Protein AF-A0A9E1VU18-F1 (afdb_monomer_lite)

Foldseek 3Di:
DPLDDDDDPDPVVLVVVVVCVVVVDQAADAPCSCVVVVPDQVVDRPDDPVRYDPGPVVVLVVVVVVVDDDDDD

Radius of gyration: 13.36 Å; chains: 1; bounding box: 28×30×31 Å

pLDDT: mean 91.44, std 11.88, range [38.56, 98.25]

Secondary structure (DSSP, 8-state):
--SSSS----HHHHHHHHHHHHTTPPP-EEHHHHHHHT--GGGSTT--GGGEES-HHHHHHHHHHTTPPP---

Sequence (73 aa):
NTKMKSGNADDDMTARIANLKNQGVTFKICANTLKGRKVELDYLYDADESDIVPSGVAEIAHLQSQGFAYLRP

Structure (mmCIF, N/CA/C/O backbone):
data_AF-A0A9E1VU18-F1
#
_entry.id   AF-A0A9E1VU18-F1
#
loop_
_atom_site.group_PDB
_atom_site.id
_atom_site.type_symbol
_atom_site.label_atom_id
_atom_site.label_alt_id
_atom_site.label_comp_id
_atom_site.label_asym_id
_atom_site.label_entity_id
_atom_site.label_seq_id
_atom_site.pdbx_PDB_ins_code
_atom_site.Cartn_x
_atom_site.Cartn_y
_atom_site.Cartn_z
_atom_site.occupancy
_atom_site.B_iso_or_equiv
_atom_site.auth_seq_id
_atom_site.auth_comp_id
_atom_site.auth_asym_id
_atom_site.auth_atom_id
_atom_site.pdbx_PDB_model_num
ATOM 1 N N . ASN A 1 1 ? 14.457 14.642 -2.996 1.00 38.56 1 ASN A N 1
ATOM 2 C CA . ASN A 1 1 ? 13.019 15.017 -3.060 1.00 38.56 1 ASN A CA 1
ATOM 3 C C . ASN A 1 1 ? 12.300 14.309 -4.203 1.00 38.56 1 ASN A C 1
ATOM 5 O O . ASN A 1 1 ? 11.725 14.954 -5.074 1.00 38.56 1 ASN A O 1
ATOM 9 N N . THR A 1 2 ? 12.333 12.981 -4.253 1.00 40.16 2 THR A N 1
ATOM 10 C CA . THR A 1 2 ? 11.634 12.229 -5.302 1.00 40.16 2 THR A CA 1
ATOM 11 C C . THR A 1 2 ? 10.288 11.797 -4.780 1.00 40.16 2 THR A C 1
ATOM 13 O O . THR A 1 2 ? 10.186 11.120 -3.767 1.00 40.16 2 THR A O 1
ATOM 16 N N . LYS A 1 3 ? 9.245 12.250 -5.468 1.00 58.53 3 LYS A N 1
ATOM 17 C CA . LYS A 1 3 ? 7.875 11.949 -5.088 1.00 58.53 3 LYS A CA 1
ATOM 18 C C . LYS A 1 3 ? 7.273 10.832 -5.973 1.00 58.53 3 LYS A C 1
ATOM 20 O O . LYS A 1 3 ? 6.332 10.211 -5.511 1.00 58.53 3 LYS A O 1
ATOM 25 N N . MET A 1 4 ? 7.838 10.543 -7.164 1.00 67.25 4 MET A N 1
ATOM 26 C CA . MET A 1 4 ? 8.307 9.219 -7.674 1.00 67.25 4 MET A CA 1
ATOM 27 C C . MET A 1 4 ? 8.934 9.431 -9.076 1.00 67.25 4 MET A C 1
ATOM 29 O O . MET A 1 4 ? 8.322 10.120 -9.887 1.00 67.25 4 MET A O 1
ATOM 33 N N . LYS A 1 5 ? 10.166 8.957 -9.339 1.00 60.81 5 LYS A N 1
ATOM 34 C CA . LYS A 1 5 ? 10.905 9.157 -10.621 1.00 60.81 5 LYS A CA 1
ATOM 35 C C . LYS A 1 5 ? 11.655 7.907 -11.128 1.00 60.81 5 LYS A C 1
ATOM 37 O O . LYS A 1 5 ? 12.040 7.878 -12.287 1.00 60.81 5 LYS A O 1
ATOM 42 N N . SER A 1 6 ? 11.850 6.900 -10.284 1.00 71.81 6 SER A N 1
ATOM 43 C CA . SER A 1 6 ? 12.360 5.561 -10.605 1.00 71.81 6 SER A CA 1
ATOM 44 C C . SER A 1 6 ? 11.873 4.605 -9.507 1.00 71.81 6 SER A C 1
ATOM 46 O O . SER A 1 6 ? 11.604 5.064 -8.391 1.00 71.81 6 SER A O 1
ATOM 48 N N . GLY A 1 7 ? 11.712 3.318 -9.823 1.00 73.69 7 GLY A N 1
ATOM 49 C CA . GLY A 1 7 ? 11.391 2.270 -8.845 1.00 73.69 7 GLY A CA 1
ATOM 50 C C . GLY A 1 7 ? 12.638 1.722 -8.142 1.00 73.69 7 GLY A C 1
ATOM 51 O O . GLY A 1 7 ? 13.759 2.022 -8.548 1.00 73.69 7 GLY A O 1
ATOM 52 N N . ASN A 1 8 ? 12.433 0.924 -7.094 1.00 82.06 8 ASN A N 1
ATOM 53 C CA . ASN A 1 8 ? 13.469 0.205 -6.339 1.00 82.06 8 ASN A CA 1
ATOM 54 C C . ASN A 1 8 ? 13.173 -1.307 -6.271 1.00 82.06 8 ASN A C 1
ATOM 56 O O . ASN A 1 8 ? 13.454 -1.949 -5.265 1.00 82.06 8 ASN A O 1
ATOM 60 N N . ALA A 1 9 ? 12.543 -1.854 -7.312 1.00 81.06 9 ALA A N 1
ATOM 61 C CA . ALA A 1 9 ? 12.229 -3.276 -7.415 1.00 81.06 9 ALA A CA 1
ATOM 62 C C . ALA A 1 9 ? 13.475 -4.074 -7.837 1.00 81.06 9 ALA A C 1
ATOM 64 O O . ALA A 1 9 ? 13.533 -4.610 -8.940 1.00 81.06 9 ALA A O 1
ATOM 65 N N . ASP A 1 10 ? 14.499 -4.075 -6.986 1.00 90.75 10 ASP A N 1
ATOM 66 C CA . ASP A 1 10 ? 15.636 -4.988 -7.097 1.00 90.75 10 ASP A CA 1
ATOM 67 C C . ASP A 1 10 ? 15.322 -6.349 -6.444 1.00 90.75 10 ASP A C 1
ATOM 69 O O . ASP A 1 10 ? 14.284 -6.537 -5.797 1.00 90.75 10 ASP A O 1
ATOM 73 N N . ASP A 1 11 ? 16.211 -7.323 -6.641 1.00 93.75 11 ASP A N 1
ATOM 74 C CA . ASP A 1 11 ? 16.019 -8.695 -6.159 1.00 93.75 11 ASP A CA 1
ATOM 75 C C . ASP A 1 11 ? 15.906 -8.769 -4.624 1.00 93.75 11 ASP A C 1
ATOM 77 O O . ASP A 1 11 ? 15.133 -9.570 -4.099 1.00 93.75 11 ASP A O 1
ATOM 81 N N . ASP A 1 12 ? 16.616 -7.905 -3.885 1.00 95.31 12 ASP A N 1
ATOM 82 C CA . ASP A 1 12 ? 16.506 -7.845 -2.419 1.00 95.31 12 ASP A CA 1
ATOM 83 C C . ASP A 1 12 ? 15.124 -7.338 -1.994 1.00 95.31 12 ASP A C 1
ATOM 85 O O . ASP A 1 12 ? 14.455 -7.932 -1.142 1.00 95.31 12 ASP A O 1
ATOM 89 N N . MET A 1 13 ? 14.651 -6.256 -2.612 1.00 93.88 13 MET A N 1
ATOM 90 C CA . MET A 1 13 ? 13.372 -5.661 -2.251 1.00 93.88 13 MET A CA 1
ATOM 91 C C . MET A 1 13 ? 12.190 -6.559 -2.613 1.00 93.88 13 MET A C 1
ATOM 93 O O . MET A 1 13 ? 11.262 -6.710 -1.813 1.00 93.88 13 MET A O 1
ATOM 97 N N . THR A 1 14 ? 12.235 -7.204 -3.778 1.00 93.88 14 THR A N 1
ATOM 98 C CA . THR A 1 14 ? 11.207 -8.173 -4.190 1.00 93.88 14 THR A CA 1
ATOM 99 C C . THR A 1 14 ? 11.183 -9.390 -3.262 1.00 93.88 14 THR A C 1
ATOM 101 O O . THR A 1 14 ? 10.107 -9.766 -2.786 1.00 93.88 14 THR A O 1
ATOM 104 N N . ALA A 1 15 ? 12.348 -9.932 -2.880 1.00 95.94 15 ALA A N 1
ATOM 105 C CA . ALA A 1 15 ? 12.441 -11.022 -1.907 1.00 95.94 15 ALA A CA 1
ATOM 106 C C . ALA A 1 15 ? 11.863 -10.638 -0.533 1.00 95.94 15 ALA A C 1
ATOM 108 O O . ALA A 1 15 ? 11.162 -11.435 0.099 1.00 95.94 15 ALA A O 1
ATOM 109 N N . ARG A 1 16 ? 12.100 -9.403 -0.075 1.00 95.69 16 ARG A N 1
ATOM 110 C CA . ARG A 1 16 ? 11.543 -8.891 1.188 1.00 95.69 16 ARG A CA 1
ATOM 111 C C . ARG A 1 16 ? 10.025 -8.753 1.144 1.00 95.69 16 ARG A C 1
ATOM 113 O O . ARG A 1 16 ? 9.364 -9.152 2.103 1.00 95.69 16 ARG A O 1
ATOM 120 N N . ILE A 1 17 ? 9.469 -8.221 0.054 1.00 94.62 17 ILE A N 1
ATOM 121 C CA . ILE A 1 17 ? 8.011 -8.120 -0.126 1.00 94.62 17 ILE A CA 1
ATOM 122 C C . ILE A 1 17 ? 7.387 -9.519 -0.121 1.00 94.62 17 ILE A C 1
ATOM 124 O O . ILE A 1 17 ? 6.450 -9.759 0.641 1.00 94.62 17 ILE A O 1
ATOM 128 N N . ALA A 1 18 ? 7.944 -10.457 -0.893 1.00 95.56 18 ALA A N 1
ATOM 129 C CA . ALA A 1 18 ? 7.460 -11.836 -0.946 1.00 95.56 18 ALA A CA 1
ATOM 130 C C . ALA A 1 18 ? 7.499 -12.516 0.434 1.00 95.56 18 ALA A C 1
ATOM 132 O O . ALA A 1 18 ? 6.540 -13.173 0.843 1.00 95.56 18 ALA A O 1
ATOM 133 N N . ASN A 1 19 ? 8.579 -12.320 1.197 1.00 97.56 19 ASN A N 1
ATOM 134 C CA . ASN A 1 19 ? 8.696 -12.873 2.542 1.00 97.56 19 ASN A CA 1
ATOM 135 C C . ASN A 1 19 ? 7.636 -12.308 3.503 1.00 97.56 19 ASN A C 1
ATOM 137 O O . ASN A 1 19 ? 7.030 -13.073 4.249 1.00 97.56 19 ASN A O 1
ATOM 141 N N . LEU A 1 20 ? 7.368 -10.999 3.457 1.00 97.19 20 LEU A N 1
ATOM 142 C CA . LEU A 1 20 ? 6.326 -10.370 4.276 1.00 97.19 20 LEU A CA 1
ATOM 143 C C . LEU A 1 20 ? 4.924 -10.858 3.887 1.00 97.19 20 LEU A C 1
ATOM 145 O O . LEU A 1 20 ? 4.122 -11.167 4.768 1.00 97.19 20 LEU A O 1
ATOM 149 N N . LYS A 1 21 ? 4.641 -11.004 2.588 1.00 95.94 21 LYS A N 1
ATOM 150 C CA . LYS A 1 21 ? 3.376 -11.584 2.113 1.00 95.94 21 LYS A CA 1
ATOM 151 C C . LYS A 1 21 ? 3.174 -13.016 2.612 1.00 95.94 21 LYS A C 1
ATOM 153 O O . LYS A 1 21 ? 2.097 -13.335 3.107 1.00 95.94 21 LYS A O 1
ATOM 158 N N . ASN A 1 22 ? 4.221 -13.844 2.590 1.00 96.81 22 ASN A N 1
ATOM 159 C CA . ASN A 1 22 ? 4.180 -15.207 3.139 1.00 96.81 22 ASN A CA 1
ATOM 160 C C . ASN A 1 22 ? 3.916 -15.245 4.654 1.00 96.81 22 ASN A C 1
ATOM 162 O O . ASN A 1 22 ? 3.394 -16.234 5.161 1.00 96.81 22 ASN A O 1
ATOM 166 N N . GLN A 1 23 ? 4.244 -14.173 5.379 1.00 98.00 23 GLN A N 1
ATOM 167 C CA . GLN A 1 23 ? 3.908 -14.010 6.798 1.00 98.00 23 GLN A CA 1
ATOM 168 C C . GLN A 1 23 ? 2.482 -13.470 7.028 1.00 98.00 23 GLN A C 1
ATOM 170 O O . GLN A 1 23 ? 2.093 -13.235 8.170 1.00 9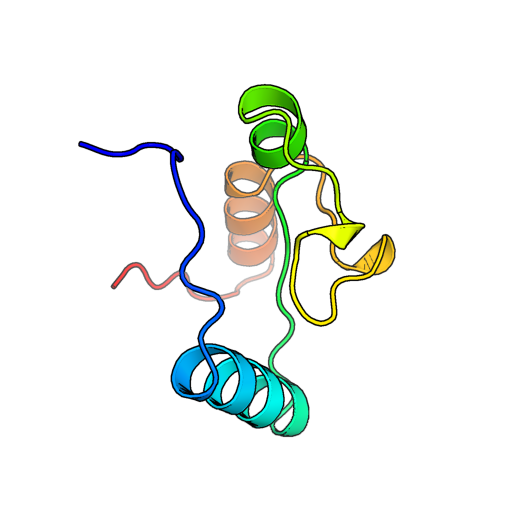8.00 23 GLN A O 1
ATOM 175 N N . GLY A 1 24 ? 1.693 -13.265 5.967 1.00 96.56 24 GLY A N 1
ATOM 176 C CA . GLY A 1 24 ? 0.325 -12.750 6.040 1.00 96.56 24 GLY A CA 1
ATOM 177 C C . GLY A 1 24 ? 0.216 -11.222 6.016 1.00 96.56 24 GLY A C 1
ATOM 178 O O . GLY A 1 24 ? -0.862 -10.684 6.276 1.00 96.56 24 GLY A O 1
ATOM 179 N N . VAL A 1 25 ? 1.297 -10.496 5.703 1.00 97.06 25 VAL A N 1
ATOM 180 C CA . VAL A 1 25 ? 1.240 -9.035 5.552 1.00 97.06 25 VAL A CA 1
ATOM 181 C C . VAL A 1 25 ? 0.505 -8.679 4.262 1.00 97.06 25 VAL A C 1
ATOM 183 O O . VAL A 1 25 ? 0.907 -9.072 3.170 1.00 97.06 25 VAL A O 1
ATOM 186 N N . THR A 1 26 ? -0.557 -7.883 4.389 1.00 96.00 26 THR A N 1
ATOM 187 C CA . THR A 1 26 ? -1.291 -7.333 3.243 1.00 96.00 26 THR A CA 1
ATOM 188 C C . THR A 1 26 ? -0.723 -5.971 2.861 1.00 96.00 26 THR A C 1
ATOM 190 O O . THR A 1 26 ? -0.611 -5.080 3.705 1.00 96.00 26 THR A O 1
ATOM 193 N N . PHE A 1 27 ? -0.409 -5.786 1.580 1.00 96.38 27 PHE A N 1
ATOM 194 C CA . PHE A 1 27 ? 0.025 -4.504 1.033 1.00 96.38 27 PHE A CA 1
ATOM 195 C C . PHE A 1 27 ? -1.151 -3.821 0.339 1.00 96.38 27 PHE A C 1
ATOM 197 O O . PHE A 1 27 ? -1.864 -4.450 -0.433 1.00 96.38 27 PHE A O 1
ATOM 204 N N . LYS A 1 28 ? -1.363 -2.531 0.617 1.00 97.06 28 LYS A N 1
ATOM 205 C CA . LYS A 1 28 ? -2.402 -1.723 -0.032 1.00 97.06 28 LYS A CA 1
ATOM 206 C C . LYS A 1 28 ? -1.788 -0.567 -0.810 1.00 97.06 28 LYS A C 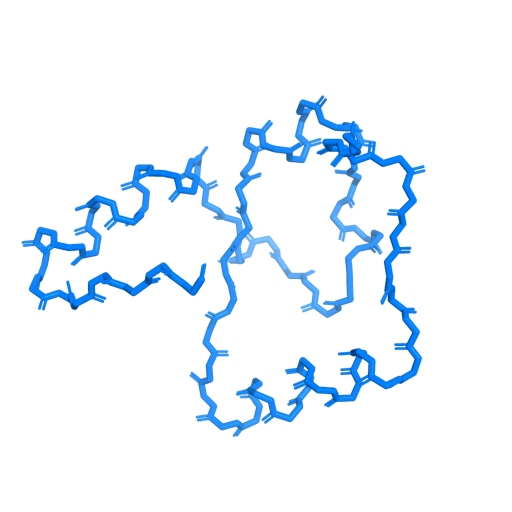1
ATOM 208 O O . LYS A 1 28 ? -0.853 0.086 -0.344 1.00 97.06 28 LYS A O 1
ATOM 213 N N . ILE A 1 29 ? -2.335 -0.300 -1.992 1.00 96.56 29 ILE A N 1
ATOM 214 C CA . ILE A 1 29 ? -1.802 0.651 -2.969 1.00 96.56 29 ILE A CA 1
ATOM 215 C C . ILE A 1 29 ? -2.788 1.804 -3.151 1.00 96.56 29 ILE A C 1
ATOM 217 O O . ILE A 1 29 ? -3.976 1.617 -3.387 1.00 96.56 29 ILE A O 1
ATOM 221 N N . CYS A 1 30 ? -2.297 3.037 -3.059 1.00 96.94 30 CYS A N 1
ATOM 222 C CA . CYS A 1 30 ? -3.130 4.229 -3.193 1.00 96.94 30 CYS A CA 1
ATOM 223 C C . CYS A 1 30 ? -3.436 4.543 -4.669 1.00 96.94 30 CYS A C 1
ATOM 225 O O . CYS A 1 30 ? -2.541 4.976 -5.403 1.00 96.94 30 CYS A O 1
ATOM 227 N N . ALA A 1 31 ? -4.708 4.452 -5.070 1.00 96.94 31 ALA A N 1
ATOM 228 C CA . ALA A 1 31 ? -5.160 4.761 -6.432 1.00 96.94 31 ALA A CA 1
ATOM 229 C C . ALA A 1 31 ? -4.797 6.191 -6.876 1.00 96.94 31 ALA A C 1
ATOM 231 O O . ALA A 1 31 ? -4.310 6.412 -7.986 1.00 96.94 31 ALA A O 1
ATOM 232 N N . ASN A 1 32 ? -4.957 7.175 -5.981 1.00 96.12 32 ASN A N 1
ATOM 233 C CA . ASN A 1 32 ? -4.581 8.565 -6.264 1.00 96.12 32 ASN A CA 1
ATOM 234 C C . ASN A 1 32 ? -3.086 8.712 -6.570 1.00 96.12 32 ASN A C 1
ATOM 236 O O . ASN A 1 32 ? -2.703 9.551 -7.387 1.00 96.12 32 ASN A O 1
ATOM 240 N N . THR A 1 33 ? -2.238 7.900 -5.932 1.00 94.06 33 THR A N 1
ATOM 241 C CA . THR A 1 33 ? -0.796 7.916 -6.186 1.00 94.06 33 THR A CA 1
ATOM 242 C C . THR A 1 33 ? -0.481 7.296 -7.541 1.00 94.06 33 THR A C 1
ATOM 244 O O . THR A 1 33 ? 0.259 7.925 -8.290 1.00 94.06 33 THR A O 1
ATOM 247 N N . LEU A 1 34 ? -1.073 6.148 -7.897 1.00 93.25 34 LEU A N 1
ATOM 248 C CA . LEU A 1 34 ? -0.900 5.537 -9.227 1.00 93.25 34 LEU A CA 1
ATOM 249 C C . LEU A 1 34 ? -1.266 6.526 -10.339 1.00 93.25 34 LEU A C 1
ATOM 251 O O . LEU A 1 34 ? -0.429 6.875 -11.174 1.00 93.25 34 LEU A O 1
ATOM 255 N N . LYS A 1 35 ? -2.472 7.105 -10.258 1.00 93.81 35 LYS A N 1
ATOM 256 C CA . LYS A 1 35 ? -2.957 8.106 -11.217 1.00 93.81 35 LYS A CA 1
ATOM 257 C C . LYS A 1 35 ? -2.084 9.362 -11.243 1.00 93.81 35 LYS A C 1
ATOM 259 O O . LYS A 1 35 ? -1.724 9.854 -12.309 1.00 93.81 35 LYS A O 1
ATOM 264 N N . GLY A 1 36 ? -1.726 9.892 -10.072 1.00 92.81 36 GLY A N 1
ATOM 265 C CA . GLY A 1 36 ? -0.915 11.107 -9.953 1.00 92.81 36 GLY A CA 1
ATOM 266 C C . GLY A 1 36 ? 0.539 10.927 -10.397 1.00 92.81 36 GLY A C 1
ATOM 267 O O . GLY A 1 36 ? 1.197 11.907 -10.754 1.00 92.81 36 GLY A O 1
ATOM 268 N N . ARG A 1 37 ? 1.050 9.690 -10.378 1.00 90.62 37 ARG A N 1
ATOM 269 C CA . ARG A 1 37 ? 2.407 9.330 -10.813 1.00 90.62 37 ARG A CA 1
ATOM 270 C C . ARG A 1 37 ? 2.475 8.725 -12.202 1.00 90.62 37 ARG A C 1
ATOM 272 O O . ARG A 1 37 ? 3.587 8.615 -12.705 1.00 90.62 37 ARG A O 1
ATOM 279 N N . LYS A 1 38 ? 1.331 8.416 -12.817 1.00 91.25 38 LYS A N 1
ATOM 280 C CA . LYS A 1 38 ? 1.246 7.709 -14.102 1.00 91.25 38 LYS A CA 1
ATOM 281 C C . LYS A 1 38 ? 2.000 6.377 -14.046 1.00 91.25 38 LYS A C 1
ATOM 283 O O . LYS A 1 38 ? 2.848 6.102 -14.886 1.00 91.25 38 LYS A O 1
ATOM 288 N N . VAL A 1 39 ? 1.744 5.621 -12.982 1.00 89.94 39 VAL A N 1
ATOM 289 C CA . VAL A 1 39 ? 2.288 4.277 -12.787 1.00 89.94 39 VAL A CA 1
ATOM 290 C C . VAL A 1 39 ? 1.140 3.309 -13.006 1.00 89.94 39 VAL A C 1
ATOM 292 O O . VAL A 1 39 ? 0.142 3.385 -12.289 1.00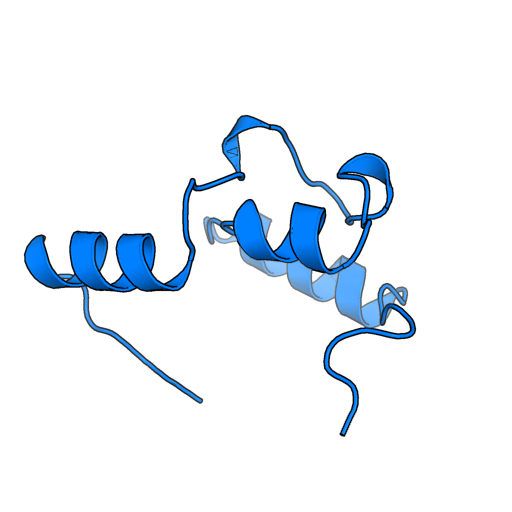 89.94 39 VAL A O 1
ATOM 295 N N . GLU A 1 40 ? 1.286 2.452 -14.009 1.00 91.50 40 GLU A N 1
ATOM 296 C CA . GLU A 1 40 ? 0.374 1.335 -14.234 1.00 91.50 40 GLU A CA 1
ATOM 297 C C . GLU A 1 40 ? 0.637 0.239 -13.192 1.00 91.50 40 GLU A C 1
ATOM 299 O O . GLU A 1 40 ? 1.735 0.139 -12.633 1.00 91.50 40 GLU A O 1
ATOM 304 N N . LEU A 1 41 ? -0.395 -0.542 -12.874 1.00 91.00 41 LEU A N 1
ATOM 305 C CA . LEU A 1 41 ? -0.332 -1.558 -11.820 1.00 91.00 41 LEU A CA 1
ATOM 306 C C . LEU A 1 41 ? 0.703 -2.652 -12.126 1.00 91.00 41 LEU A C 1
ATOM 308 O O . LEU A 1 41 ? 1.378 -3.121 -11.216 1.00 91.00 41 LEU A O 1
ATOM 312 N N . ASP A 1 42 ? 0.859 -3.004 -13.400 1.00 91.38 42 ASP A N 1
ATOM 313 C CA . ASP A 1 42 ? 1.777 -4.031 -13.909 1.00 91.38 42 ASP A CA 1
ATOM 314 C C . ASP A 1 42 ? 3.267 -3.725 -13.668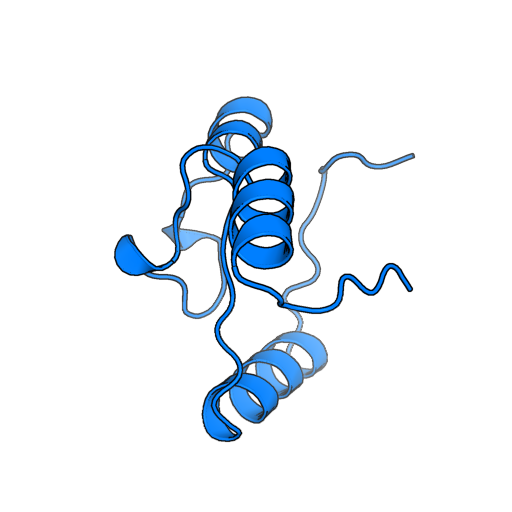 1.00 91.38 42 ASP A C 1
ATOM 316 O O . ASP A 1 42 ? 4.094 -4.635 -13.657 1.00 91.38 42 ASP A O 1
ATOM 320 N N . TYR A 1 43 ? 3.623 -2.461 -13.424 1.00 89.62 43 TYR A N 1
ATOM 321 C CA . TYR A 1 43 ? 4.976 -2.074 -13.016 1.00 89.62 43 TYR A CA 1
ATOM 322 C C . TYR A 1 43 ? 5.278 -2.387 -11.545 1.00 89.62 43 TYR A C 1
ATOM 324 O O . TYR A 1 43 ? 6.429 -2.251 -11.119 1.00 89.62 43 TYR A O 1
ATOM 332 N N . LEU A 1 44 ? 4.269 -2.737 -10.743 1.00 91.25 44 LEU A N 1
ATOM 333 C CA . LEU A 1 44 ? 4.444 -3.086 -9.340 1.00 91.25 44 LEU A CA 1
ATOM 334 C C . LEU A 1 44 ? 4.650 -4.593 -9.185 1.00 91.25 44 LEU A C 1
ATOM 336 O O . LEU A 1 44 ? 3.988 -5.407 -9.819 1.00 91.25 44 LEU A O 1
ATOM 340 N N . TYR A 1 45 ? 5.583 -4.962 -8.311 1.00 92.38 45 TYR A N 1
ATOM 341 C CA . TYR A 1 45 ? 5.867 -6.359 -8.018 1.00 92.38 45 TYR A CA 1
ATOM 342 C C . TYR A 1 45 ? 4.685 -7.011 -7.295 1.00 92.38 45 TYR A C 1
ATOM 344 O O . TYR A 1 45 ? 4.316 -6.553 -6.212 1.00 92.38 45 TYR A O 1
ATOM 352 N N . ASP A 1 46 ? 4.164 -8.095 -7.878 1.00 92.12 46 ASP A N 1
ATOM 353 C CA . ASP A 1 46 ? 3.148 -8.963 -7.274 1.00 92.12 46 ASP A CA 1
ATOM 354 C C . ASP A 1 46 ? 1.943 -8.156 -6.755 1.00 92.12 46 ASP A C 1
ATOM 356 O O . ASP A 1 46 ? 1.606 -8.214 -5.579 1.00 92.12 46 ASP A O 1
ATOM 360 N N . ALA A 1 47 ? 1.354 -7.301 -7.592 1.00 93.44 47 ALA A N 1
ATOM 361 C CA . ALA A 1 47 ? 0.248 -6.429 -7.204 1.00 93.44 47 ALA A CA 1
ATOM 362 C C . ALA A 1 47 ? -1.007 -6.730 -8.025 1.00 93.44 47 ALA A C 1
ATOM 364 O O . ALA A 1 47 ? -0.952 -6.745 -9.255 1.00 93.44 47 ALA A O 1
ATOM 365 N N . ASP A 1 48 ? -2.138 -6.880 -7.337 1.00 94.81 48 ASP A N 1
ATOM 366 C CA . ASP A 1 48 ? -3.438 -7.148 -7.952 1.00 94.81 48 ASP A CA 1
ATOM 367 C C . ASP A 1 48 ? -4.410 -5.976 -7.766 1.00 94.81 48 ASP A C 1
ATOM 369 O O . ASP A 1 48 ? -4.248 -5.118 -6.893 1.00 94.81 48 ASP A O 1
ATOM 373 N N . GLU A 1 49 ? -5.485 -5.944 -8.558 1.00 94.62 49 GLU A N 1
ATOM 374 C CA . GLU A 1 49 ? -6.527 -4.914 -8.426 1.00 94.62 49 GLU A CA 1
ATOM 375 C C . GLU A 1 49 ? -7.156 -4.894 -7.020 1.00 94.62 49 GLU A C 1
ATOM 377 O O . GLU A 1 49 ? -7.544 -3.834 -6.527 1.00 94.62 49 GLU A O 1
ATOM 382 N N . SER A 1 50 ? -7.197 -6.041 -6.330 1.00 95.44 50 SER A N 1
ATOM 383 C CA . SER A 1 50 ? -7.682 -6.163 -4.946 1.00 95.44 50 SER A CA 1
ATOM 384 C C . SER A 1 50 ? -6.807 -5.454 -3.904 1.00 95.44 50 SER A C 1
ATOM 386 O O . SER A 1 50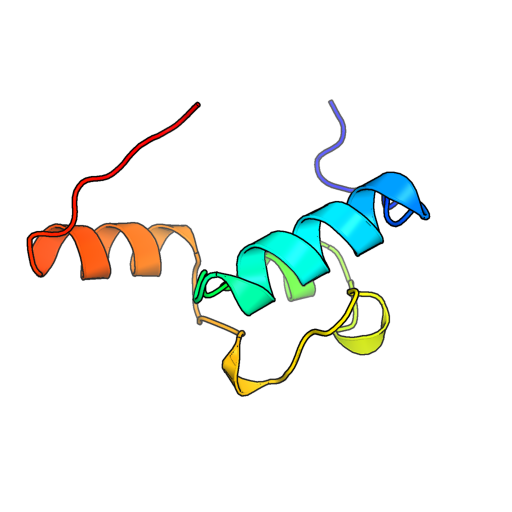 ? -7.253 -5.208 -2.773 1.00 95.44 50 SER A O 1
ATOM 388 N N . ASP A 1 51 ? -5.568 -5.115 -4.257 1.00 96.00 51 ASP A N 1
ATOM 389 C CA . ASP A 1 51 ? -4.650 -4.377 -3.388 1.00 96.00 51 ASP A CA 1
ATOM 390 C C . ASP A 1 51 ? -4.857 -2.863 -3.487 1.00 96.00 51 ASP A C 1
ATOM 392 O O . ASP A 1 51 ? -4.372 -2.108 -2.640 1.00 96.00 51 ASP A O 1
ATOM 396 N N . ILE A 1 52 ? -5.611 -2.392 -4.482 1.00 97.25 52 ILE A N 1
ATOM 397 C CA . ILE A 1 52 ? -5.860 -0.969 -4.689 1.00 97.25 52 ILE A CA 1
ATOM 398 C C . ILE A 1 52 ? -6.925 -0.465 -3.710 1.00 97.25 52 ILE A C 1
ATOM 400 O O . ILE A 1 52 ? -8.030 -0.993 -3.614 1.00 97.25 52 ILE A O 1
ATOM 404 N N . VAL A 1 53 ? -6.610 0.637 -3.029 1.00 97.75 53 VAL A N 1
ATOM 405 C CA . VAL A 1 53 ? -7.554 1.406 -2.210 1.00 97.75 53 VAL A CA 1
ATOM 406 C C . VAL A 1 53 ? -7.794 2.789 -2.819 1.00 97.75 53 VAL A C 1
ATOM 408 O O . VAL A 1 53 ? -6.862 3.385 -3.378 1.00 97.75 53 VAL A O 1
ATOM 411 N N . PRO A 1 54 ? -9.006 3.368 -2.681 1.00 96.94 54 PRO A N 1
ATOM 412 C CA . PRO A 1 54 ? -9.324 4.670 -3.274 1.00 96.94 54 PRO A CA 1
ATOM 413 C C . PRO A 1 54 ? -8.370 5.789 -2.832 1.00 96.94 54 PRO A C 1
ATOM 415 O O . PRO A 1 54 ? -8.031 6.683 -3.608 1.00 96.94 54 PRO A O 1
ATOM 418 N N . SER A 1 55 ? -7.905 5.743 -1.580 1.00 97.56 55 SER A N 1
ATOM 419 C CA . SER A 1 55 ? -6.943 6.695 -1.030 1.00 97.56 55 SER A CA 1
ATOM 420 C C . SER A 1 55 ? -6.184 6.083 0.143 1.00 97.56 55 SER A C 1
ATOM 422 O O . SER A 1 55 ? -6.794 5.707 1.137 1.00 97.56 55 SER A O 1
ATOM 424 N N . GLY A 1 56 ? -4.851 6.047 0.070 1.00 96.81 56 GLY A N 1
ATOM 425 C CA . GLY A 1 56 ? -4.021 5.463 1.131 1.00 96.81 56 GLY A CA 1
ATOM 426 C C . GLY A 1 56 ? -4.153 6.184 2.476 1.00 96.81 56 GLY A C 1
ATOM 427 O O . GLY A 1 56 ? -4.223 5.544 3.516 1.00 96.81 56 GLY A O 1
ATOM 428 N N . VAL A 1 57 ? -4.255 7.519 2.476 1.00 97.00 57 VAL A N 1
ATOM 429 C CA . VAL A 1 57 ? -4.451 8.280 3.725 1.00 97.00 57 VAL A CA 1
ATOM 430 C C . VAL A 1 57 ? -5.841 8.062 4.326 1.00 97.00 57 VAL A C 1
ATOM 432 O O . VAL A 1 57 ? -5.972 8.030 5.546 1.00 97.00 57 VAL A O 1
ATOM 435 N N . ALA A 1 58 ? -6.866 7.892 3.484 1.00 97.69 58 ALA A N 1
ATOM 436 C CA . ALA A 1 58 ? -8.218 7.607 3.956 1.00 97.69 58 ALA A CA 1
ATOM 437 C C . ALA A 1 58 ? -8.322 6.175 4.492 1.00 97.69 58 ALA A C 1
ATOM 439 O O . ALA A 1 58 ? -8.939 5.971 5.529 1.00 97.69 58 ALA A O 1
ATOM 440 N N . GLU A 1 59 ? -7.658 5.215 3.843 1.00 97.88 59 GLU A N 1
ATOM 441 C CA . GLU A 1 59 ? -7.583 3.825 4.299 1.00 97.88 59 GLU A CA 1
ATOM 442 C C . GLU A 1 59 ? -6.931 3.722 5.681 1.00 97.88 59 GLU A C 1
ATOM 444 O O . GLU A 1 59 ? -7.466 3.087 6.584 1.00 97.88 59 GLU A O 1
ATOM 449 N N . ILE A 1 60 ? -5.819 4.434 5.894 1.00 97.75 60 ILE A N 1
ATOM 450 C CA . ILE A 1 60 ? -5.164 4.506 7.207 1.00 97.75 60 ILE A CA 1
ATOM 451 C C . ILE A 1 60 ? -6.118 5.069 8.274 1.00 97.75 60 ILE A C 1
ATOM 453 O O . ILE A 1 60 ? -6.152 4.571 9.398 1.00 97.75 60 ILE A O 1
ATOM 457 N N . ALA A 1 61 ? -6.891 6.112 7.957 1.00 97.88 61 ALA A N 1
ATOM 458 C CA . ALA A 1 61 ? -7.874 6.667 8.889 1.00 97.88 61 ALA A CA 1
ATOM 459 C C . ALA A 1 61 ? -9.036 5.690 9.154 1.00 97.88 61 ALA A C 1
ATOM 461 O O . ALA A 1 61 ? -9.477 5.559 10.296 1.00 97.88 61 ALA A O 1
ATOM 462 N N . HIS A 1 62 ? -9.494 4.975 8.124 1.00 97.88 62 HIS A N 1
ATOM 463 C CA . HIS A 1 62 ? -10.537 3.959 8.235 1.00 97.88 62 HIS A CA 1
ATOM 464 C C . HIS A 1 62 ? -10.106 2.808 9.153 1.00 97.88 62 HIS A C 1
ATOM 466 O O . HIS A 1 62 ? -10.808 2.508 10.118 1.00 97.88 62 HIS A O 1
ATOM 472 N N . LEU A 1 63 ? -8.916 2.243 8.937 1.00 98.06 63 LEU A N 1
ATOM 473 C CA . LEU A 1 63 ? -8.366 1.183 9.786 1.00 98.06 63 LEU A CA 1
ATOM 474 C C . LEU A 1 63 ? -8.160 1.667 11.227 1.00 98.06 63 LEU A C 1
ATOM 476 O O . LEU A 1 63 ? -8.552 0.990 12.173 1.00 98.06 63 LEU A O 1
ATOM 480 N N . GLN A 1 64 ? -7.634 2.878 11.425 1.00 98.25 64 GLN A N 1
ATOM 481 C CA . GLN A 1 64 ? -7.531 3.440 12.777 1.00 98.25 64 GLN A CA 1
ATOM 482 C C . GLN A 1 64 ? -8.894 3.553 13.470 1.00 98.25 64 GLN A C 1
ATOM 484 O O . GLN A 1 64 ? -9.004 3.235 14.652 1.00 98.25 64 GLN A O 1
ATOM 489 N N . SER A 1 65 ? -9.951 3.940 12.745 1.00 98.19 65 SER A N 1
ATOM 490 C CA . SER A 1 65 ? -11.310 4.002 13.306 1.00 98.19 65 SER A CA 1
ATOM 491 C C . SER A 1 65 ? -11.873 2.631 13.705 1.00 98.19 65 SER A C 1
ATOM 493 O O . SER A 1 65 ? -12.735 2.554 14.575 1.00 98.19 65 SER A O 1
ATOM 495 N N . GLN A 1 66 ? -11.354 1.549 13.115 1.00 98.19 66 GLN A N 1
ATOM 496 C CA . GLN A 1 66 ? -11.675 0.164 13.472 1.00 98.19 66 GLN A CA 1
ATOM 497 C C . GLN A 1 66 ? -10.833 -0.365 14.647 1.00 98.19 66 GLN A C 1
ATOM 499 O O . GLN A 1 66 ? -10.996 -1.516 15.046 1.00 98.19 66 GLN A O 1
ATOM 504 N N . GLY A 1 67 ? -9.947 0.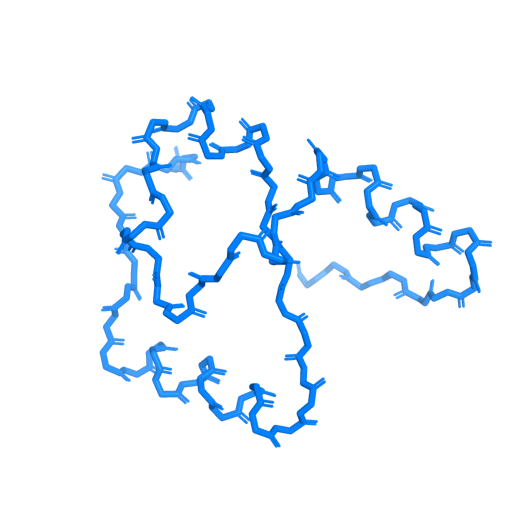459 15.215 1.00 98.19 67 GLY A N 1
ATOM 505 C CA . GLY A 1 67 ? -9.113 0.107 16.366 1.00 98.19 67 GLY A CA 1
ATOM 506 C C . GLY A 1 67 ? -7.708 -0.383 16.016 1.00 98.19 67 GLY A C 1
ATOM 507 O O . GLY A 1 67 ? -6.975 -0.797 16.913 1.00 98.19 67 GLY A O 1
ATOM 508 N N . PHE A 1 68 ? -7.296 -0.325 14.745 1.00 98.12 68 PHE A N 1
ATOM 509 C CA . PHE A 1 68 ? -5.917 -0.639 14.370 1.00 98.12 68 PHE A CA 1
ATOM 510 C C . PHE A 1 68 ? -4.957 0.472 14.815 1.00 98.12 68 PHE A C 1
ATOM 512 O O . PHE A 1 68 ? -5.251 1.663 14.702 1.00 98.12 68 PHE A O 1
ATOM 519 N N . ALA A 1 69 ? -3.769 0.089 15.282 1.00 97.94 69 ALA A N 1
ATOM 520 C CA . ALA A 1 69 ? -2.713 1.042 15.604 1.00 97.94 69 ALA A CA 1
ATOM 521 C C . ALA A 1 69 ? -2.036 1.559 14.326 1.00 97.94 69 ALA A C 1
ATOM 523 O O . ALA A 1 69 ? -1.699 0.783 13.431 1.00 97.94 69 ALA A O 1
ATOM 524 N N . TYR A 1 70 ? -1.783 2.866 14.263 1.00 96.62 70 TYR A N 1
ATOM 525 C CA . TYR A 1 70 ? -1.003 3.470 13.187 1.00 96.62 70 TYR A CA 1
ATOM 526 C C . TYR A 1 70 ? 0.453 3.661 13.602 1.00 96.62 70 TYR A C 1
ATOM 528 O O . TYR A 1 70 ? 0.750 4.288 14.619 1.00 96.62 70 TYR A O 1
ATOM 536 N N . LEU A 1 71 ? 1.362 3.146 12.776 1.00 96.56 71 LEU A N 1
ATOM 537 C CA . LEU A 1 71 ? 2.803 3.294 12.930 1.00 96.56 71 LEU A CA 1
ATOM 538 C C . LEU A 1 71 ? 3.357 4.000 11.691 1.00 96.56 71 LEU A C 1
ATOM 540 O O . LEU A 1 71 ? 3.135 3.554 10.565 1.00 96.56 71 LEU A O 1
ATOM 544 N N . ARG A 1 72 ? 4.096 5.093 11.904 1.00 94.00 72 ARG A N 1
ATOM 545 C CA . ARG A 1 72 ? 4.837 5.807 10.860 1.00 94.00 72 ARG A CA 1
ATOM 546 C C . ARG A 1 72 ? 6.334 5.769 11.194 1.00 94.00 72 ARG A C 1
ATOM 548 O O . ARG A 1 72 ? 6.743 6.549 12.054 1.00 94.00 72 ARG A O 1
ATOM 555 N N . PRO A 1 73 ? 7.102 4.864 10.564 1.00 90.62 73 PRO A N 1
ATOM 556 C CA . PRO A 1 73 ? 8.556 4.796 10.701 1.00 90.62 73 PRO A CA 1
ATOM 557 C C . PRO A 1 73 ? 9.275 6.060 10.214 1.00 90.62 73 PRO A C 1
ATOM 559 O O . PRO A 1 73 ? 8.694 6.806 9.384 1.00 90.62 73 PRO A O 1
#